Protein 5CWK (pdb70)

Foldseek 3Di:
DVVVVVVLVVLQVQLQVLLVDLDLVSLLSSLVSLVVSCVVDPPDPSNVSSLVSLQSSLLSLLQDLDLVSLLSSLVSLVVSLVRPVVDCSNVSSLVSLLSNLLSLLPDPDLVSLVVSLVSLVSSCVSPPPDVSNVSSLVSLLSSLVSLCPDPDPVSVVVSVVSPVVSVVSDDD

CATH classification: 1.25.40.10

Nearest PDB structures (foldseek):
  5cwk-assembly1_A  TM=1.006E+00  e=2.771E-22  synthetic construct
  6xt4-assembly1_A  TM=9.643E-01  e=1.309E-15  synthetic construct
  7mwr-assembly1_A  TM=8.504E-01  e=1.912E-14  synthetic construct
  6xns-assembly2_D  TM=5.949E-01  e=9.518E-09  synthetic construct
  5cwl-assembly2_B  TM=5.034E-01  e=6.431E-07  synthetic construct

B-factor: mean 73.16, std 31.24, range [32.92, 249.45]

Solvent-accessible surface area: 9617 Å² total; per-residue (Å²): 121,122,96,68,92,89,120,3,88,108,41,10,132,135,0,56,76,36,14,170,26,121,64,45,107,43,2,18,59,0,1,111,23,0,34,64,0,14,162,104,81,103,62,23,127,30,2,96,77,0,5,60,0,0,8,114,0,0,57,66,0,1,112,46,96,49,58,95,0,0,77,29,0,5,141,0,0,24,43,0,16,158,57,35,103,85,37,136,41,10,110,86,0,4,67,5,0,12,79,0,0,38,12,0,15,142,26,135,60,46,121,5,14,68,38,0,15,116,1,0,54,65,0,13,175,62,50,100,78,32,123,26,6,119,70,0,11,77,1,0,32,136,0,0,82,79,2,64,153,25,123,66,107,139,7,87,127,73,0,112,123,8,7,92,49,1,149,133,63,100,129,130

Sequence (172 aa):
SNDEKEKLKELLKRAEELAKS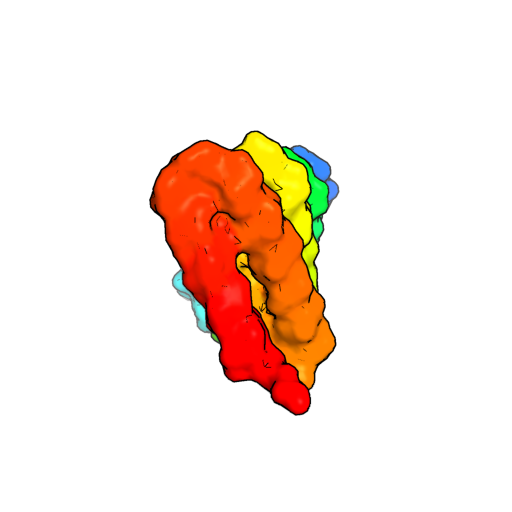PDPEDLKEAVRLAEEVVRERPGSNLAKKALEIILRAAEELAKLPDPEALKEAVKAAEKVVRREQPGSNLAKKALEIILRAAEELAKLPDDPEEALKEAVKAAEKVVREQPGSELAKKALEIIERAAEELKKSPDPEAQKEAKKAEQKVREERPG

Radius of gyration: 17.67 Å; Cα contacts (8 Å, |Δi|>4): 255; chains: 1; bounding box: 58×24×33 Å

Secondary structure (DSSP, 8-state):
-HHHHHHHHHHHHHHHHHTT---HHHHHHHHHHHHHHHHHSTTSHHHHHHHHHHHHHHHHHTTSS-HHHHHHHHHHHHHHHHH-TTSTHHHHHHHHHHHHHHHHHHSSSHHHHHHHHHHHHHHHHHSTTSHHHHHHHHHHHHHHHHHTTSS-HHHHHHHHHHHHHHHHHS--

Structure (mmCIF, N/CA/C/O backbone):
data_5CWK
#
_entry.id   5CWK
#
_cell.length_a   127.380
_cell.length_b   24.340
_cell.length_c   60.440
_cell.angle_alpha   90.000
_cell.angle_beta   116.860
_cell.angle_gamma   90.000
#
_symmetry.space_group_name_H-M   'C 1 2 1'
#
loop_
_entity.id
_entity.type
_entity.pdbx_description
1 polymer 'Designed helical repeat protein'
2 water water
#
loop_
_atom_site.group_PDB
_atom_site.id
_atom_site.type_symbol
_atom_site.label_atom_id
_atom_site.label_alt_id
_atom_site.label_comp_id
_atom_site.label_asym_id
_atom_site.label_entity_id
_atom_site.label_seq_id
_atom_site.pdbx_PDB_ins_code
_atom_site.Cartn_x
_atom_site.Cartn_y
_atom_site.Cartn_z
_atom_site.occupancy
_atom_site.B_iso_or_equiv
_atom_site.auth_seq_id
_atom_site.auth_comp_id
_atom_site.auth_asym_id
_atom_site.auth_atom_id
_atom_site.pdbx_PDB_model_num
ATOM 1 N N . SER A 1 2 ? 34.076 6.307 8.155 1.00 158.00 2 SER A N 1
ATOM 2 C CA . SER A 1 2 ? 34.767 6.469 9.429 1.00 150.51 2 SER A CA 1
ATOM 3 C C . SER A 1 2 ? 34.599 5.227 10.299 1.00 137.37 2 SER A C 1
ATOM 4 O O . SER A 1 2 ? 33.479 4.783 10.554 1.00 136.65 2 SER A O 1
ATOM 11 N N . ASN A 1 3 ? 35.719 4.674 10.753 1.00 123.79 3 ASN A N 1
ATOM 12 C CA . ASN A 1 3 ? 35.706 3.450 11.545 1.00 113.45 3 ASN A CA 1
ATOM 13 C C . ASN A 1 3 ? 35.046 3.652 12.905 1.00 111.28 3 ASN A C 1
ATOM 14 O O . ASN A 1 3 ? 34.468 2.720 13.464 1.00 104.27 3 ASN A O 1
ATOM 25 N N . ASP A 1 4 ? 35.134 4.869 13.432 1.00 123.59 4 ASP A N 1
ATOM 26 C CA . ASP A 1 4 ? 34.585 5.169 14.748 1.00 121.54 4 ASP A CA 1
ATOM 27 C C . ASP A 1 4 ? 33.061 5.168 14.704 1.00 115.38 4 ASP A C 1
ATOM 28 O O . ASP A 1 4 ? 32.406 4.773 15.666 1.00 116.48 4 ASP A O 1
ATOM 37 N N . GLU A 1 5 ? 32.503 5.612 13.581 1.00 107.04 5 GLU A N 1
ATOM 38 C CA . GLU A 1 5 ? 31.059 5.590 13.380 1.00 99.63 5 GLU A CA 1
ATOM 39 C C . GLU A 1 5 ? 30.563 4.152 13.279 1.00 97.71 5 GLU A C 1
ATOM 40 O O . GLU A 1 5 ? 29.527 3.803 13.844 1.00 92.82 5 GLU A O 1
ATOM 52 N N . LYS A 1 6 ? 31.311 3.321 12.559 1.00 101.51 6 LYS A N 1
ATOM 53 C CA . LYS A 1 6 ? 30.917 1.936 12.331 1.00 102.67 6 LYS A CA 1
ATOM 54 C C . LYS A 1 6 ? 30.889 1.149 13.639 1.00 99.86 6 LYS A C 1
ATOM 55 O O . LYS A 1 6 ? 29.999 0.328 13.861 1.00 94.29 6 LYS A O 1
ATOM 74 N N . GLU A 1 7 ? 31.867 1.403 14.501 1.00 102.01 7 GLU A N 1
ATOM 75 C CA . GLU A 1 7 ? 31.939 0.731 15.793 1.00 101.08 7 GLU A CA 1
ATOM 76 C C . GLU A 1 7 ? 30.866 1.259 16.741 1.00 91.48 7 GLU A C 1
ATOM 77 O O . GLU A 1 7 ? 30.381 0.532 17.607 1.00 91.24 7 GLU A O 1
ATOM 89 N N . LYS A 1 8 ? 30.500 2.526 16.575 1.00 82.57 8 LYS A N 1
ATOM 90 C CA . LYS A 1 8 ? 29.455 3.130 17.394 1.00 76.36 8 LYS A CA 1
ATOM 91 C C . LYS A 1 8 ? 28.106 2.482 17.092 1.00 66.37 8 LYS A C 1
ATOM 92 O O . LYS A 1 8 ? 27.325 2.200 18.000 1.00 62.38 8 LYS A O 1
ATOM 111 N N . LEU A 1 9 ? 27.839 2.245 15.811 1.00 60.99 9 LEU A N 1
ATOM 112 C CA . LEU A 1 9 ? 26.580 1.636 15.389 1.00 55.98 9 LEU A CA 1
ATOM 113 C C . LEU A 1 9 ? 26.546 0.146 15.714 1.00 55.21 9 LEU A C 1
ATOM 114 O O . LEU A 1 9 ? 25.487 -0.404 16.019 1.00 52.44 9 LEU A O 1
ATOM 130 N N . LYS A 1 10 ? 27.703 -0.507 15.644 1.00 61.22 10 LYS A N 1
ATOM 131 C CA . LYS A 1 10 ? 27.798 -1.915 16.016 1.00 62.34 10 LYS A CA 1
ATOM 132 C C . LYS A 1 10 ? 27.545 -2.094 17.508 1.00 60.99 10 LYS A C 1
ATOM 133 O O . LYS A 1 10 ? 27.015 -3.120 17.936 1.00 58.14 10 LYS A O 1
ATOM 152 N N . GLU A 1 11 ? 27.924 -1.089 18.294 1.00 60.09 11 GLU A N 1
ATOM 153 C CA . GLU A 1 11 ? 27.666 -1.098 19.731 1.00 62.61 11 GLU A CA 1
ATOM 154 C C . GLU A 1 11 ? 26.171 -0.983 20.004 1.00 54.70 11 GLU A C 1
ATOM 155 O O . GLU A 1 11 ? 25.616 -1.739 20.800 1.00 51.61 11 GLU A O 1
ATOM 167 N N . LEU A 1 12 ? 25.530 -0.025 19.340 1.00 53.96 12 LEU A N 1
ATOM 168 C CA . LEU A 1 12 ? 24.087 0.162 19.450 1.00 49.87 12 LEU A CA 1
ATOM 169 C C . LEU A 1 12 ? 23.349 -1.129 19.133 1.00 44.06 12 LEU A C 1
ATOM 170 O O . LEU A 1 12 ? 22.396 -1.498 19.818 1.00 43.66 12 LEU A O 1
ATOM 186 N N . LEU A 1 13 ? 23.803 -1.814 18.091 1.00 48.96 13 LEU A N 1
ATOM 187 C CA . LEU A 1 1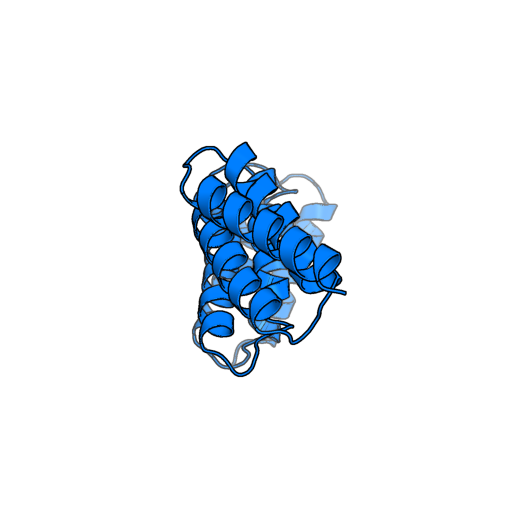3 ? 23.134 -3.016 17.615 1.00 50.95 13 LEU A CA 1
ATOM 188 C C . LEU A 1 13 ? 23.329 -4.149 18.617 1.00 46.44 13 LEU A C 1
ATOM 189 O O . LEU A 1 13 ? 22.389 -4.875 18.941 1.00 44.44 13 LEU A O 1
ATOM 205 N N . LYS A 1 14 ? 24.556 -4.288 19.106 1.00 48.06 14 LYS A N 1
ATOM 206 C CA . LYS A 1 14 ? 24.865 -5.252 20.156 1.00 48.63 14 LYS A CA 1
ATOM 207 C C . LYS A 1 14 ? 23.930 -5.078 21.355 1.00 46.05 14 LYS A C 1
ATOM 208 O O . LYS A 1 14 ? 23.324 -6.038 21.828 1.00 45.93 14 LYS A O 1
ATOM 227 N N . ARG A 1 15 ? 23.806 -3.846 21.837 1.00 42.88 15 ARG A N 1
ATOM 228 C CA . ARG A 1 15 ? 22.974 -3.569 23.002 1.00 41.74 15 ARG A CA 1
ATOM 229 C C . ARG A 1 15 ? 21.500 -3.793 22.679 1.00 40.25 15 ARG A C 1
ATOM 230 O O . ARG A 1 15 ? 20.742 -4.286 23.513 1.00 39.27 15 ARG A O 1
ATOM 251 N N . ALA A 1 16 ? 21.091 -3.437 21.466 1.00 39.21 16 ALA A N 1
ATOM 252 C CA . ALA A 1 16 ? 19.712 -3.658 21.048 1.00 38.04 16 ALA A CA 1
ATOM 253 C C . ALA A 1 16 ? 19.392 -5.148 21.073 1.00 37.26 16 ALA A C 1
ATOM 254 O O . ALA A 1 16 ? 18.334 -5.556 21.548 1.00 36.27 16 ALA A O 1
ATOM 261 N N . GLU A 1 17 ? 20.317 -5.956 20.565 1.00 37.93 17 GLU A N 1
ATOM 262 C CA . GLU A 1 17 ? 20.147 -7.409 20.549 1.00 39.99 17 GLU A CA 1
ATOM 263 C C . GLU A 1 17 ? 19.983 -7.968 21.958 1.00 40.94 17 GLU A C 1
ATOM 264 O O . GLU A 1 17 ? 19.187 -8.880 22.187 1.00 40.13 17 GLU A O 1
ATOM 276 N N . GLU A 1 18 ? 20.740 -7.419 22.901 1.00 41.28 18 GLU A N 1
ATOM 277 C CA . GLU A 1 18 ? 20.663 -7.860 24.290 1.00 39.90 18 GLU A CA 1
ATOM 278 C C . GLU A 1 18 ? 19.299 -7.528 24.889 1.00 37.87 18 GLU A C 1
ATOM 279 O O . GLU A 1 18 ? 18.640 -8.391 25.465 1.00 38.43 18 GLU A O 1
ATOM 291 N N . LEU A 1 19 ? 18.877 -6.276 24.736 1.00 36.45 19 LEU A N 1
ATOM 292 C CA . LEU A 1 19 ? 17.628 -5.806 25.328 1.00 35.21 19 LEU A CA 1
ATOM 293 C C . LEU A 1 19 ? 16.402 -6.501 24.736 1.00 40.59 19 LEU A C 1
ATOM 294 O O . LEU A 1 19 ? 15.384 -6.663 25.412 1.00 40.01 19 LEU A O 1
ATOM 310 N N . ALA A 1 20 ? 16.501 -6.908 23.475 1.00 39.41 20 ALA A N 1
ATOM 311 C CA . ALA A 1 20 ? 15.404 -7.598 22.802 1.00 38.02 20 ALA A CA 1
ATOM 312 C C . ALA A 1 20 ? 15.152 -8.985 23.400 1.00 44.10 20 ALA A C 1
ATOM 313 O O . ALA A 1 20 ? 14.119 -9.599 23.143 1.00 44.58 20 ALA A O 1
ATOM 320 N N . LYS A 1 21 ? 16.093 -9.475 24.202 1.00 45.97 21 LYS A N 1
ATOM 321 C CA . LYS A 1 21 ? 15.957 -10.794 24.818 1.00 48.14 21 LYS A CA 1
ATOM 322 C C . LYS A 1 21 ? 15.170 -10.745 26.129 1.00 47.38 21 LYS A C 1
ATOM 323 O O . LYS A 1 21 ? 14.841 -11.786 26.694 1.00 47.73 21 LYS A O 1
ATOM 342 N N . SER A 1 22 ? 14.856 -9.539 26.595 1.00 47.63 22 SER A N 1
ATOM 343 C CA . SER A 1 22 ? 14.179 -9.349 27.877 1.00 47.40 22 SER A CA 1
ATOM 344 C C . SER A 1 22 ? 12.655 -9.300 27.736 1.00 48.13 22 SER A C 1
ATOM 345 O O . SER A 1 22 ? 12.141 -8.863 26.709 1.00 51.46 22 SER A O 1
ATOM 353 N N . PRO A 1 23 ? 11.926 -9.743 28.776 1.00 49.77 23 PRO A N 1
ATOM 354 C CA . PRO A 1 23 ? 10.461 -9.674 28.757 1.00 49.00 23 PRO A CA 1
ATOM 355 C C . PRO A 1 23 ? 9.933 -8.304 29.179 1.00 52.87 23 PRO A C 1
ATOM 356 O O . PRO A 1 23 ? 8.753 -8.008 28.982 1.00 51.27 23 PRO A O 1
ATOM 367 N N . ASP A 1 24 ? 10.807 -7.485 29.759 1.00 45.82 24 ASP A N 1
ATOM 368 C CA . ASP A 1 24 ? 10.437 -6.154 30.223 1.00 46.63 24 ASP A CA 1
ATOM 369 C C . ASP A 1 24 ? 10.053 -5.256 29.043 1.00 44.95 24 ASP A C 1
ATOM 370 O O . ASP A 1 24 ? 10.842 -5.091 28.114 1.00 43.36 24 ASP A O 1
ATOM 379 N N . PRO A 1 25 ? 8.838 -4.676 29.071 1.00 50.20 25 PRO A N 1
ATOM 380 C CA . PRO A 1 25 ? 8.433 -3.767 27.993 1.00 54.23 25 PRO A CA 1
ATOM 381 C C . PRO A 1 25 ? 9.377 -2.581 27.817 1.00 53.47 25 PRO A C 1
ATOM 382 O O . PRO A 1 25 ? 9.593 -2.153 26.688 1.00 46.90 25 PRO A O 1
ATOM 393 N N . GLU A 1 26 ? 9.925 -2.062 28.915 1.00 46.79 26 GLU A N 1
ATOM 394 C CA . GLU A 1 26 ? 10.803 -0.896 28.848 1.00 44.92 26 GLU A CA 1
ATOM 395 C C . GLU A 1 26 ? 12.123 -1.237 28.166 1.00 42.03 26 GLU A C 1
ATOM 396 O O . GLU A 1 26 ? 12.707 -0.400 27.476 1.00 45.44 26 GLU A O 1
ATOM 408 N N . ASP A 1 27 ? 12.592 -2.464 28.366 1.00 40.66 27 ASP A N 1
ATOM 409 C CA . ASP A 1 27 ? 13.771 -2.957 27.663 1.00 38.14 27 ASP A CA 1
ATOM 410 C C . ASP A 1 27 ? 13.471 -3.123 26.172 1.00 40.81 27 ASP A C 1
ATOM 411 O O . ASP A 1 27 ? 14.285 -2.768 25.319 1.00 40.39 27 ASP A O 1
ATOM 420 N N . LEU A 1 28 ? 12.299 -3.673 25.872 1.00 40.57 28 LEU A N 1
ATOM 421 C CA . LEU A 1 28 ? 11.897 -3.931 24.492 1.00 41.99 28 LEU A CA 1
ATOM 422 C C . LEU A 1 28 ? 11.764 -2.631 23.710 1.00 39.38 28 LEU A C 1
ATOM 423 O O . LEU A 1 28 ? 12.224 -2.535 22.573 1.00 42.15 28 LEU A O 1
ATOM 439 N N . LYS A 1 29 ? 11.140 -1.632 24.323 1.00 39.79 29 LYS A N 1
ATOM 440 C CA . LYS A 1 29 ? 10.980 -0.330 23.686 1.00 44.50 29 LYS A CA 1
ATOM 441 C C . LYS A 1 29 ? 12.334 0.319 23.412 1.00 42.57 29 LYS A C 1
ATOM 442 O O . LYS A 1 29 ? 12.529 0.957 22.380 1.00 37.80 29 LYS A O 1
ATOM 461 N N . GLU A 1 30 ? 13.272 0.161 24.340 1.00 41.03 30 GLU A N 1
ATOM 462 C CA . GLU A 1 30 ? 14.597 0.744 24.182 1.00 37.55 30 GLU A CA 1
ATOM 463 C C . GLU A 1 30 ? 15.382 0.016 23.095 1.00 37.31 30 GLU A C 1
ATOM 464 O O . GLU A 1 30 ? 16.174 0.629 22.383 1.00 41.43 30 GLU A O 1
ATOM 476 N N . ALA A 1 31 ? 15.168 -1.290 22.973 1.00 36.37 31 ALA A N 1
ATOM 477 C CA . ALA A 1 31 ? 15.806 -2.065 21.914 1.00 36.32 31 ALA A CA 1
ATOM 478 C C . ALA A 1 31 ? 15.361 -1.544 20.547 1.00 36.76 31 ALA A C 1
ATOM 479 O O . ALA A 1 31 ? 16.152 -1.470 19.606 1.00 37.45 31 ALA A O 1
ATOM 486 N N . VAL A 1 32 ? 14.088 -1.186 20.448 1.00 36.56 32 VAL A N 1
ATOM 487 C CA . VAL A 1 32 ? 13.544 -0.642 19.200 1.00 37.05 32 VAL A CA 1
ATOM 488 C C . VAL A 1 32 ? 14.190 0.705 18.892 1.00 39.00 32 VAL A C 1
ATOM 489 O O . VAL A 1 32 ? 14.603 0.958 17.763 1.00 41.42 32 VAL A O 1
ATOM 502 N N . ARG A 1 33 ? 14.288 1.563 19.903 1.00 45.49 33 ARG A N 1
ATOM 503 C CA . ARG A 1 33 ? 14.896 2.880 19.736 1.00 49.56 33 ARG A CA 1
ATOM 504 C C . ARG A 1 33 ? 16.342 2.783 19.249 1.00 47.01 33 ARG A C 1
ATOM 505 O O . ARG A 1 33 ? 16.723 3.459 18.294 1.00 46.36 33 ARG A O 1
ATOM 526 N N . LEU A 1 34 ? 17.143 1.946 19.905 1.00 41.72 34 LEU A N 1
ATOM 527 C CA . LEU A 1 34 ? 18.558 1.811 19.555 1.00 42.56 34 LEU A CA 1
ATOM 528 C C . LEU A 1 34 ? 18.750 1.240 18.147 1.00 45.06 34 LEU A C 1
ATOM 529 O O . LEU A 1 34 ? 19.563 1.747 17.374 1.00 47.10 34 LEU A O 1
ATOM 545 N N . ALA A 1 35 ? 18.009 0.188 17.812 1.00 42.54 35 ALA A N 1
ATOM 546 C CA . ALA A 1 35 ? 18.108 -0.408 16.478 1.00 43.06 35 ALA A CA 1
ATOM 547 C C . ALA A 1 35 ? 17.713 0.592 15.394 1.00 44.76 35 ALA A C 1
ATOM 548 O O . ALA A 1 35 ? 18.328 0.640 14.332 1.00 48.55 35 ALA A O 1
ATOM 555 N N . GLU A 1 36 ? 16.691 1.396 15.665 1.00 44.82 36 GLU A N 1
ATOM 556 C CA . GLU A 1 36 ? 16.210 2.361 14.681 1.00 48.45 36 GLU A CA 1
ATOM 557 C C . GLU A 1 36 ? 17.228 3.472 14.426 1.00 49.42 36 GLU A C 1
ATOM 558 O O . GLU A 1 36 ? 17.242 4.066 13.348 1.00 48.55 36 GLU A O 1
ATOM 570 N N . GLU A 1 37 ? 18.080 3.749 15.410 1.00 45.34 37 GLU A N 1
ATOM 571 C CA . GLU A 1 37 ? 19.161 4.711 15.223 1.00 49.19 37 GLU A CA 1
ATOM 572 C C . GLU A 1 37 ? 20.147 4.211 14.170 1.00 50.52 37 GLU A C 1
ATOM 573 O O . GLU A 1 37 ? 20.680 4.995 13.386 1.00 55.75 37 GLU A O 1
ATOM 585 N N . VAL A 1 38 ? 20.386 2.903 14.155 1.00 46.39 38 VAL A N 1
ATOM 586 C CA . VAL A 1 38 ? 21.284 2.297 13.174 1.00 47.49 38 VAL A CA 1
ATOM 587 C C . VAL A 1 38 ? 20.710 2.429 11.766 1.00 50.07 38 VAL A C 1
ATOM 588 O O . VAL A 1 38 ? 21.423 2.779 10.825 1.00 54.71 38 VAL A O 1
ATOM 601 N N . VAL A 1 39 ? 19.417 2.152 11.630 1.00 46.85 39 VAL A N 1
ATOM 602 C CA . VAL A 1 39 ? 18.747 2.235 10.335 1.00 47.44 39 VAL A CA 1
ATOM 603 C C . VAL A 1 39 ? 18.763 3.671 9.827 1.00 52.43 39 VAL A C 1
ATOM 604 O O . VAL A 1 39 ? 18.865 3.915 8.625 1.00 54.65 39 VAL A O 1
ATOM 617 N N . ARG A 1 40 ? 18.666 4.619 10.753 1.00 56.41 40 ARG A N 1
ATOM 618 C CA . ARG A 1 40 ? 18.581 6.033 10.407 1.00 63.64 40 ARG A CA 1
ATOM 619 C C . ARG A 1 40 ? 19.934 6.594 9.971 1.00 70.51 40 ARG A C 1
ATOM 620 O O . ARG A 1 40 ? 20.002 7.473 9.112 1.00 72.31 40 ARG A O 1
ATOM 641 N N . GLU A 1 41 ? 21.008 6.082 10.565 1.00 74.27 41 GLU A N 1
ATOM 642 C CA . GLU A 1 41 ? 22.350 6.589 10.295 1.00 78.78 41 GLU A CA 1
ATOM 643 C C . GLU A 1 41 ? 22.955 6.007 9.019 1.00 78.14 41 GLU A C 1
ATOM 644 O O . GLU A 1 41 ? 23.679 6.702 8.306 1.00 80.69 41 GLU A O 1
ATOM 656 N N . ARG A 1 42 ? 22.666 4.738 8.735 1.00 72.28 42 ARG A N 1
ATOM 657 C CA . ARG A 1 42 ? 23.190 4.080 7.538 1.00 71.89 42 ARG A CA 1
ATOM 658 C C . ARG A 1 42 ? 22.132 3.232 6.838 1.00 67.22 42 ARG A C 1
ATOM 659 O O . ARG A 1 42 ? 22.200 2.004 6.869 1.00 63.69 42 ARG A O 1
ATOM 680 N N . PRO A 1 43 ? 21.153 3.888 6.197 1.00 67.92 43 PRO A N 1
ATOM 681 C CA . PRO A 1 43 ? 20.110 3.192 5.435 1.00 68.52 43 PRO A CA 1
ATOM 682 C C . PRO A 1 43 ? 20.673 2.258 4.366 1.00 67.99 43 PRO A C 1
ATOM 683 O O . PRO A 1 43 ? 21.603 2.632 3.652 1.00 69.78 43 PRO A O 1
ATOM 694 N N . GLY A 1 44 ? 20.115 1.055 4.265 1.00 69.27 44 GLY A N 1
ATOM 695 C CA . GLY A 1 44 ? 20.476 0.135 3.202 1.00 68.96 44 GLY A CA 1
ATOM 696 C C . GLY A 1 44 ? 21.730 -0.673 3.470 1.00 69.83 44 GLY A C 1
ATOM 697 O O . GLY A 1 44 ? 22.116 -1.508 2.653 1.00 73.83 44 GLY A O 1
ATOM 701 N N . SER A 1 45 ? 22.370 -0.426 4.609 1.00 59.55 45 SER A N 1
ATOM 702 C CA . SER A 1 45 ? 23.563 -1.172 4.989 1.00 61.64 45 SER A CA 1
ATOM 703 C C . SER A 1 45 ? 23.172 -2.517 5.588 1.00 61.58 45 SER A C 1
ATOM 704 O O . SER A 1 45 ? 22.023 -2.718 5.978 1.00 63.32 45 SER A O 1
ATOM 712 N N . ASN A 1 46 ? 24.128 -3.437 5.658 1.00 63.02 46 ASN A N 1
ATOM 713 C CA . ASN A 1 46 ? 23.883 -4.734 6.275 1.00 66.86 46 ASN A CA 1
ATOM 714 C C . ASN A 1 46 ? 23.599 -4.585 7.765 1.00 64.50 46 ASN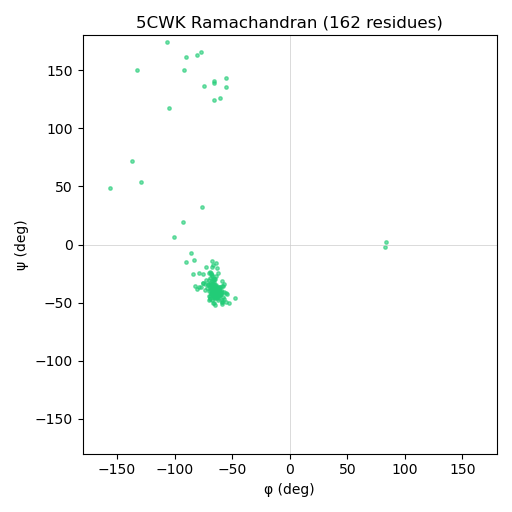 A C 1
ATOM 715 O O . ASN A 1 46 ? 22.792 -5.328 8.326 1.00 62.60 46 ASN A O 1
ATOM 726 N N . LEU A 1 47 ? 24.261 -3.621 8.402 1.00 65.20 47 LEU A N 1
ATOM 727 C CA . LEU A 1 47 ? 23.981 -3.297 9.799 1.00 63.01 47 LEU A CA 1
ATOM 728 C C . LEU A 1 47 ? 22.532 -2.849 9.962 1.00 57.72 47 LEU A C 1
ATOM 729 O O . LEU A 1 47 ? 21.854 -3.249 10.905 1.00 54.17 47 LEU A O 1
ATOM 745 N N . ALA A 1 48 ? 22.062 -2.018 9.035 1.00 58.78 48 ALA A N 1
ATOM 746 C CA . ALA A 1 48 ? 20.700 -1.498 9.094 1.00 54.41 48 ALA A CA 1
ATOM 747 C C . ALA A 1 48 ? 19.676 -2.604 8.863 1.00 51.92 48 ALA A C 1
ATOM 748 O O . ALA A 1 48 ? 18.623 -2.629 9.499 1.00 45.27 48 ALA A O 1
ATOM 755 N N . LYS A 1 49 ? 19.987 -3.519 7.950 1.00 54.25 49 LYS A N 1
ATOM 756 C CA . LYS A 1 49 ? 19.090 -4.632 7.662 1.00 52.21 49 LYS A CA 1
ATOM 757 C C . LYS A 1 49 ? 19.021 -5.594 8.843 1.00 51.30 49 LYS A C 1
ATOM 758 O O . LYS A 1 49 ? 17.953 -6.118 9.161 1.00 50.76 49 LYS A O 1
ATOM 777 N N . LYS A 1 50 ? 20.155 -5.819 9.499 1.00 52.79 50 LYS A N 1
ATOM 778 C CA . LYS A 1 50 ? 20.180 -6.643 10.701 1.00 52.81 50 LYS A CA 1
ATOM 779 C C . LYS A 1 50 ? 19.330 -5.997 11.787 1.00 50.06 50 LYS A C 1
ATOM 780 O O . LYS A 1 50 ? 18.605 -6.679 12.509 1.00 49.51 50 LYS A O 1
ATOM 799 N N . ALA A 1 51 ? 19.424 -4.675 11.892 1.00 47.78 51 ALA A N 1
ATOM 800 C CA . ALA A 1 51 ? 18.668 -3.927 12.889 1.00 41.95 51 ALA A CA 1
ATOM 801 C C . ALA A 1 51 ? 17.164 -4.133 12.725 1.00 40.71 51 ALA A C 1
ATOM 802 O O . ALA A 1 51 ? 16.435 -4.186 13.711 1.00 39.46 51 ALA A O 1
ATOM 809 N N . LEU A 1 52 ? 16.696 -4.252 11.483 1.00 41.35 52 LEU A N 1
ATOM 810 C CA . LEU A 1 52 ? 15.271 -4.445 11.236 1.00 40.55 52 LEU A CA 1
ATOM 811 C C . LEU A 1 52 ? 14.792 -5.797 11.772 1.00 39.52 52 LEU A C 1
ATOM 812 O O . LEU A 1 52 ? 13.645 -5.924 12.201 1.00 38.57 52 LEU A O 1
ATOM 828 N N . GLU A 1 53 ? 15.663 -6.803 11.751 1.00 41.64 53 GLU A N 1
ATOM 829 C CA . GLU A 1 53 ? 15.339 -8.096 12.353 1.00 48.44 53 GLU A CA 1
ATOM 830 C C . GLU A 1 53 ? 15.165 -7.957 13.862 1.00 44.15 53 GLU A C 1
ATOM 831 O O . GLU A 1 53 ? 14.249 -8.530 14.451 1.00 42.44 53 GLU A O 1
ATOM 843 N N . ILE A 1 54 ? 16.051 -7.193 14.489 1.00 43.10 54 ILE A N 1
ATOM 844 C CA . ILE A 1 54 ? 15.966 -6.969 15.927 1.00 40.80 54 ILE A CA 1
ATOM 845 C C . ILE A 1 54 ? 14.689 -6.200 16.261 1.00 36.63 54 ILE A C 1
ATOM 846 O O . ILE A 1 54 ? 13.973 -6.546 17.199 1.00 37.81 54 ILE A O 1
ATOM 862 N N . ILE A 1 55 ? 14.405 -5.160 15.484 1.00 40.47 55 ILE A N 1
ATOM 863 C CA . ILE A 1 55 ? 13.189 -4.371 15.671 1.00 41.41 55 ILE A CA 1
ATOM 864 C C . ILE A 1 55 ? 11.961 -5.278 15.617 1.00 39.75 55 ILE A C 1
ATOM 865 O O . ILE A 1 55 ? 11.033 -5.139 16.418 1.00 38.94 55 ILE A O 1
ATOM 881 N N . LEU A 1 56 ? 11.970 -6.222 14.683 1.00 43.12 56 LEU A N 1
ATOM 882 C CA . LEU A 1 56 ? 10.841 -7.126 14.507 1.00 45.54 56 LEU A CA 1
ATOM 883 C C . LEU A 1 56 ? 10.701 -8.075 15.697 1.00 43.77 56 LEU A C 1
ATOM 884 O O . LEU A 1 56 ? 9.590 -8.338 16.161 1.00 40.73 56 LEU A O 1
ATOM 900 N N . ARG A 1 57 ? 11.826 -8.591 16.182 1.00 45.04 57 ARG A N 1
ATOM 901 C CA . ARG A 1 57 ? 11.817 -9.478 17.345 1.00 49.43 57 ARG A CA 1
ATOM 902 C C . ARG A 1 57 ? 11.162 -8.793 18.540 1.00 44.21 57 ARG A C 1
ATOM 903 O O . ARG A 1 57 ? 10.304 -9.374 19.205 1.00 43.69 57 ARG A O 1
ATOM 924 N N . ALA A 1 58 ? 11.559 -7.551 18.800 1.00 42.47 58 ALA A N 1
ATOM 925 C CA . ALA A 1 58 ? 11.004 -6.792 19.917 1.00 39.82 58 ALA A CA 1
ATOM 926 C C . ALA A 1 58 ? 9.525 -6.487 19.699 1.00 41.08 58 ALA A C 1
ATOM 927 O O . ALA A 1 58 ? 8.723 -6.569 20.630 1.00 37.36 58 ALA A O 1
ATOM 934 N N . ALA A 1 59 ? 9.163 -6.137 18.467 1.00 39.14 59 ALA A N 1
ATOM 935 C CA . ALA A 1 59 ? 7.780 -5.810 18.150 1.00 38.36 59 ALA A CA 1
ATOM 936 C C . ALA A 1 59 ? 6.890 -7.028 18.373 1.00 34.91 59 ALA A C 1
ATOM 937 O O . ALA A 1 59 ? 5.787 -6.915 18.906 1.00 39.45 59 ALA A O 1
ATOM 944 N N . GLU A 1 60 ? 7.378 -8.182 17.935 1.00 34.51 60 GLU A N 1
ATOM 945 C CA . GLU A 1 60 ? 6.710 -9.462 18.153 1.00 40.77 60 GLU A CA 1
ATOM 946 C C . GLU A 1 60 ? 6.272 -9.609 19.611 1.00 47.67 60 GLU A C 1
ATOM 947 O O . GLU A 1 60 ? 5.143 -10.010 19.908 1.00 47.97 60 GLU A O 1
ATOM 959 N N . GLU A 1 61 ? 7.183 -9.268 20.513 1.00 45.21 61 GLU A N 1
ATOM 960 C CA . GLU A 1 61 ? 6.949 -9.417 21.944 1.00 49.55 61 GLU A CA 1
ATOM 961 C C . GLU A 1 61 ? 6.039 -8.323 22.497 1.00 47.32 61 GLU A C 1
ATOM 962 O O . GLU A 1 61 ? 5.216 -8.584 23.373 1.00 48.44 61 GLU A O 1
ATOM 974 N N . LEU A 1 62 ? 6.176 -7.103 21.986 1.00 40.45 62 LEU A N 1
ATOM 975 C CA . LEU A 1 62 ? 5.349 -6.001 22.459 1.00 43.43 62 LEU A CA 1
ATOM 976 C C . LEU A 1 62 ? 3.890 -6.192 22.043 1.00 44.25 62 LEU A C 1
ATOM 977 O O . LEU A 1 62 ? 2.978 -5.668 22.684 1.00 44.33 62 LEU A O 1
ATOM 993 N N . ALA A 1 63 ? 3.675 -6.948 20.972 1.00 47.78 63 ALA A N 1
ATOM 994 C CA . ALA A 1 63 ? 2.337 -7.123 20.413 1.00 53.24 63 ALA A CA 1
ATOM 995 C C . ALA A 1 63 ? 1.434 -7.960 21.320 1.00 58.24 63 ALA A C 1
ATOM 996 O O . ALA A 1 63 ? 0.210 -7.844 21.266 1.00 63.38 63 ALA A O 1
ATOM 1003 N N . LYS A 1 64 ? 2.039 -8.800 22.153 1.00 64.19 64 LYS A N 1
ATOM 1004 C CA . LYS A 1 64 ? 1.279 -9.700 23.017 1.00 70.08 64 LYS A CA 1
ATOM 1005 C C . LYS A 1 64 ? 0.718 -8.997 24.252 1.00 75.57 64 LYS A C 1
ATOM 1006 O O . LYS A 1 64 ? -0.278 -9.439 24.827 1.00 83.33 64 LYS A O 1
ATOM 1025 N N . LEU A 1 65 ? 1.359 -7.904 24.655 1.00 75.90 65 LEU A N 1
ATOM 1026 C CA . LEU A 1 65 ? 1.058 -7.266 25.932 1.00 71.88 65 LEU A CA 1
ATOM 1027 C C . LEU A 1 65 ? -0.266 -6.492 25.917 1.00 72.87 65 LEU A C 1
ATOM 1028 O O . LEU A 1 65 ? -0.548 -5.765 24.965 1.00 68.24 65 LEU A O 1
ATOM 1044 N N . PRO A 1 66 ? -1.082 -6.632 26.982 1.00 83.37 66 PRO A N 1
ATOM 1045 C CA . PRO A 1 66 ? -2.306 -5.825 27.081 1.00 82.74 66 PRO A CA 1
ATOM 1046 C C . PRO A 1 66 ? -2.049 -4.370 27.484 1.00 77.25 66 PRO A C 1
ATOM 1047 O O . PRO A 1 66 ? -2.885 -3.772 28.163 1.00 78.49 66 PRO A O 1
ATOM 1058 N N . ASP A 1 67 ? -0.909 -3.822 27.075 1.00 67.85 67 ASP A N 1
ATOM 1059 C CA . ASP A 1 67 ? -0.557 -2.439 27.363 1.00 67.56 67 ASP A CA 1
ATOM 1060 C C . ASP A 1 67 ? -0.724 -1.596 26.100 1.00 64.08 67 ASP A C 1
ATOM 1061 O O . ASP A 1 67 ? -0.037 -1.835 25.107 1.00 61.34 67 ASP A O 1
ATOM 1070 N N . PRO A 1 68 ? -1.634 -0.604 26.128 1.00 68.14 68 PRO A N 1
ATOM 1071 C CA . PRO A 1 68 ? -1.890 0.164 24.903 1.00 69.94 68 PRO A CA 1
ATOM 1072 C C . PRO A 1 68 ? -0.651 0.870 24.352 1.00 70.69 68 PRO A C 1
ATOM 1073 O O . PRO A 1 68 ? -0.545 1.030 23.138 1.00 67.98 68 PRO A O 1
ATOM 1084 N N . GLU A 1 69 ? 0.268 1.273 25.225 1.00 65.65 69 GLU A N 1
ATOM 1085 C CA . GLU A 1 69 ? 1.470 1.975 24.786 1.00 62.92 69 GLU A CA 1
ATOM 1086 C C . GLU A 1 69 ? 2.447 1.021 24.102 1.00 56.16 69 GLU A C 1
ATOM 1087 O O . GLU A 1 69 ? 3.078 1.377 23.104 1.00 56.93 69 GLU A O 1
ATOM 1099 N N . ALA A 1 70 ? 2.570 -0.188 24.641 1.00 47.61 70 ALA A N 1
ATOM 1100 C CA . ALA A 1 70 ? 3.418 -1.209 24.035 1.00 45.48 70 ALA A CA 1
ATOM 1101 C C . ALA A 1 70 ? 2.894 -1.574 22.651 1.00 45.55 70 ALA A C 1
ATOM 1102 O O . ALA A 1 70 ? 3.655 -1.667 21.688 1.00 47.15 70 ALA A O 1
ATOM 1109 N N . LEU A 1 71 ? 1.584 -1.774 22.565 1.00 43.39 71 LEU A N 1
ATOM 1110 C CA . LEU A 1 71 ? 0.946 -2.179 21.316 1.00 43.07 71 LEU A CA 1
ATOM 1111 C C . LEU A 1 71 ? 1.125 -1.132 20.219 1.00 44.12 71 LEU A C 1
ATOM 1112 O O . LEU A 1 71 ? 1.406 -1.479 19.071 1.00 45.14 71 LEU A O 1
ATOM 1128 N N . LYS A 1 72 ? 0.965 0.141 20.570 1.00 43.48 72 LYS A N 1
ATOM 1129 C CA . LYS A 1 72 ? 1.178 1.231 19.622 1.00 45.81 72 LYS A CA 1
ATOM 1130 C C . LYS A 1 72 ? 2.610 1.223 19.102 1.00 44.46 72 LYS A C 1
ATOM 1131 O O . LYS A 1 72 ? 2.848 1.420 17.912 1.00 38.25 72 LYS A O 1
ATOM 1150 N N . GLU A 1 73 ? 3.564 0.997 20.001 1.00 43.00 73 GLU A N 1
ATOM 1151 C CA . GLU A 1 73 ? 4.970 0.942 19.618 1.00 46.48 73 GLU A CA 1
ATOM 1152 C C . GLU A 1 73 ? 5.228 -0.240 18.687 1.00 38.08 73 GLU A C 1
ATOM 1153 O O . GLU A 1 73 ? 6.008 -0.135 17.738 1.00 36.63 73 GLU A O 1
ATOM 1165 N N . ALA A 1 74 ? 4.563 -1.359 18.958 1.00 36.99 74 ALA A N 1
ATOM 1166 C CA . ALA A 1 74 ? 4.715 -2.557 18.145 1.00 36.57 74 ALA A CA 1
ATOM 1167 C C . ALA A 1 74 ? 4.222 -2.302 16.720 1.00 35.23 74 ALA A C 1
ATOM 1168 O O . ALA A 1 74 ? 4.840 -2.738 15.755 1.00 34.90 74 ALA A O 1
ATOM 1175 N N . VAL A 1 75 ? 3.110 -1.587 16.605 1.00 34.73 75 VAL A N 1
ATOM 1176 C CA . VAL A 1 75 ? 2.541 -1.243 15.297 1.00 33.57 75 VAL A CA 1
ATOM 1177 C C . VAL A 1 75 ? 3.482 -0.327 14.519 1.00 37.28 75 VAL A C 1
ATOM 1178 O O . VAL A 1 75 ? 3.820 -0.613 13.372 1.00 38.95 75 VAL A O 1
ATOM 1191 N N . LYS A 1 76 ? 3.917 0.763 15.149 1.00 40.56 76 LYS A N 1
ATOM 1192 C CA . LYS A 1 76 ? 4.789 1.733 14.488 1.00 41.73 76 LYS A CA 1
ATOM 1193 C C . LYS A 1 76 ? 6.116 1.116 14.058 1.00 43.42 76 LYS A C 1
ATOM 1194 O O . LYS A 1 76 ? 6.648 1.443 12.994 1.00 42.54 76 LYS A O 1
ATOM 1213 N N . ALA A 1 77 ? 6.645 0.223 14.886 1.00 40.39 77 ALA A N 1
ATOM 1214 C CA . ALA A 1 77 ? 7.925 -0.416 14.611 1.00 43.29 77 ALA A CA 1
ATOM 1215 C C . ALA A 1 77 ? 7.819 -1.383 13.436 1.00 39.57 77 ALA A C 1
ATOM 1216 O O . ALA A 1 77 ? 8.653 -1.367 12.531 1.00 43.83 77 ALA A O 1
ATOM 1223 N N . ALA A 1 78 ? 6.792 -2.226 13.456 1.00 40.34 78 ALA A N 1
ATOM 1224 C CA . ALA A 1 78 ? 6.589 -3.219 12.401 1.00 38.80 78 ALA A CA 1
ATOM 1225 C C . ALA A 1 78 ? 6.237 -2.559 11.068 1.00 40.18 78 ALA A C 1
ATOM 1226 O O . ALA A 1 78 ? 6.632 -3.033 10.002 1.00 38.56 78 ALA A O 1
ATOM 1233 N N . GLU A 1 79 ? 5.497 -1.460 11.129 1.00 39.38 79 GLU A N 1
ATOM 1234 C CA . GLU A 1 79 ? 5.102 -0.754 9.919 1.00 41.86 79 GLU A CA 1
ATOM 1235 C C . GLU A 1 79 ? 6.331 -0.207 9.200 1.00 42.41 79 GLU A C 1
ATOM 1236 O O . GLU A 1 79 ? 6.329 -0.035 7.977 1.00 39.80 79 GLU A O 1
ATOM 1248 N N . LYS A 1 80 ? 7.385 0.059 9.964 1.00 40.99 80 LYS A N 1
ATOM 1249 C CA . LYS A 1 80 ? 8.619 0.584 9.397 1.00 43.45 80 LYS A CA 1
ATOM 1250 C C . LYS A 1 80 ? 9.395 -0.517 8.678 1.00 40.95 80 LYS A C 1
ATOM 1251 O O . LYS A 1 80 ? 10.065 -0.263 7.679 1.00 45.12 80 LYS A O 1
ATOM 1270 N N . VAL A 1 81 ? 9.298 -1.739 9.189 1.00 38.51 81 VAL A N 1
ATOM 1271 C CA . VAL A 1 81 ? 9.927 -2.888 8.549 1.00 38.31 81 VAL A CA 1
ATOM 1272 C C . VAL A 1 81 ? 9.246 -3.165 7.202 1.00 39.20 81 VAL A C 1
ATOM 1273 O O . VAL A 1 81 ? 9.907 -3.467 6.208 1.00 40.89 81 VAL A O 1
ATOM 1286 N N . VAL A 1 82 ? 7.923 -3.057 7.183 1.00 38.10 82 VAL A N 1
ATOM 1287 C CA . VAL A 1 82 ? 7.155 -3.274 5.963 1.00 38.41 82 VAL A CA 1
ATOM 1288 C C . VAL A 1 82 ? 7.611 -2.322 4.858 1.00 43.89 82 VAL A C 1
ATOM 1289 O O . VAL A 1 82 ? 7.849 -2.741 3.726 1.00 44.79 82 VAL A O 1
ATOM 1302 N N A ARG A 1 83 ? 7.722 -1.041 5.203 0.51 39.06 83 ARG A N 1
ATOM 1303 N N B ARG A 1 83 ? 7.747 -1.044 5.195 0.49 39.29 83 ARG A N 1
ATOM 1304 C CA A ARG A 1 83 ? 8.129 -0.007 4.255 0.51 41.10 83 ARG A CA 1
ATOM 1305 C CA B ARG A 1 83 ? 8.109 -0.032 4.212 0.49 40.51 83 ARG A CA 1
ATOM 1306 C C A ARG A 1 83 ? 9.529 -0.247 3.700 0.51 40.01 83 ARG A C 1
ATOM 1307 C C B ARG A 1 83 ? 9.546 -0.180 3.717 0.49 40.06 83 ARG A C 1
ATOM 1308 O O A ARG A 1 83 ? 9.792 -0.002 2.524 0.51 39.72 83 ARG A O 1
ATOM 1309 O O B ARG A 1 83 ? 9.853 0.192 2.584 0.49 39.66 83 ARG A O 1
ATOM 1350 N N . GLU A 1 84 ? 10.425 -0.725 4.554 1.00 39.89 84 GLU A N 1
ATOM 1351 C CA . GLU A 1 84 ? 11.848 -0.774 4.223 1.00 40.46 84 GLU A CA 1
ATOM 1352 C C . GLU A 1 84 ? 12.360 -2.110 3.683 1.00 37.76 84 GLU A C 1
ATOM 1353 O O . GLU A 1 84 ? 13.397 -2.139 3.024 1.00 42.11 84 GLU A O 1
ATOM 1366 N N . GLN A 1 85 ? 11.652 -3.205 3.949 1.00 37.21 85 GLN A N 1
ATOM 1367 C CA . GLN A 1 85 ? 12.074 -4.521 3.456 1.00 42.97 85 GLN A CA 1
ATOM 1368 C C . GLN A 1 85 ? 10.939 -5.254 2.740 1.00 39.71 85 GLN A C 1
ATOM 1369 O O . GLN A 1 85 ? 10.634 -6.400 3.066 1.00 39.27 85 GLN A O 1
ATOM 1383 N N . PRO A 1 86 ? 10.317 -4.605 1.743 1.00 43.91 86 PRO A N 1
ATOM 1384 C CA . PRO A 1 86 ? 9.193 -5.252 1.052 1.00 43.67 86 PRO A CA 1
ATOM 1385 C C . PRO A 1 86 ? 9.613 -6.476 0.232 1.00 44.38 86 PRO A C 1
ATOM 1386 O O . PRO A 1 86 ? 8.769 -7.307 -0.104 1.00 46.62 86 PRO A O 1
ATOM 1397 N N . GLY A 1 87 ? 10.901 -6.577 -0.081 1.00 40.65 87 GLY A N 1
ATOM 1398 C CA . GLY A 1 87 ? 11.420 -7.695 -0.850 1.00 42.82 87 GLY A CA 1
ATOM 1399 C C . GLY A 1 87 ? 11.915 -8.832 0.021 1.00 47.65 87 GLY A C 1
ATOM 1400 O O . GLY A 1 87 ? 12.685 -9.682 -0.429 1.00 49.96 87 GLY A O 1
ATOM 1404 N N . SER A 1 88 ? 11.467 -8.846 1.272 1.00 48.06 88 SER A N 1
ATOM 1405 C CA . SER A 1 88 ? 11.859 -9.875 2.225 1.00 51.88 88 SER A CA 1
ATOM 1406 C C . SER A 1 88 ? 10.642 -10.419 2.961 1.00 48.75 88 SER A C 1
ATOM 1407 O O . SER A 1 88 ? 9.663 -9.707 3.170 1.00 44.69 88 SER A O 1
ATOM 1415 N N . ASN A 1 89 ? 10.713 -11.683 3.362 1.00 57.39 89 ASN A N 1
ATOM 1416 C CA . ASN A 1 89 ? 9.630 -12.307 4.112 1.00 63.05 89 ASN A CA 1
ATOM 1417 C C . ASN A 1 89 ? 9.425 -11.639 5.474 1.00 55.30 89 ASN A C 1
ATOM 1418 O O . ASN A 1 89 ? 8.392 -11.830 6.118 1.00 52.51 89 ASN A O 1
ATOM 1429 N N . LEU A 1 90 ? 10.413 -10.859 5.909 1.00 47.64 90 LEU A N 1
ATOM 1430 C CA . LEU A 1 90 ? 10.286 -10.073 7.134 1.00 47.93 90 LEU A CA 1
ATOM 1431 C C . LEU A 1 90 ? 9.075 -9.145 7.064 1.00 45.05 90 LEU A C 1
ATOM 1432 O O . LEU A 1 90 ? 8.428 -8.880 8.076 1.00 44.53 90 LEU A O 1
ATOM 1448 N N . ALA A 1 91 ? 8.772 -8.650 5.867 1.00 43.99 91 ALA A N 1
ATOM 1449 C CA . ALA A 1 91 ? 7.657 -7.724 5.696 1.00 39.68 91 ALA A CA 1
ATOM 1450 C C . ALA A 1 91 ? 6.327 -8.415 5.967 1.00 37.20 91 ALA A C 1
ATOM 1451 O O . ALA A 1 91 ? 5.392 -7.793 6.465 1.00 37.17 91 ALA A O 1
ATOM 1458 N N . LYS A 1 92 ? 6.238 -9.698 5.631 1.00 39.99 92 LYS A N 1
ATOM 1459 C CA . LYS A 1 92 ? 5.023 -10.458 5.898 1.00 45.04 92 LYS A CA 1
ATOM 1460 C C . LYS A 1 92 ? 4.845 -10.682 7.396 1.00 43.28 92 LYS A C 1
ATOM 1461 O O . LYS A 1 92 ? 3.747 -10.523 7.927 1.00 43.28 92 LYS A O 1
ATOM 1480 N N . LYS A 1 93 ? 5.925 -11.057 8.075 1.00 40.56 93 LYS A N 1
ATOM 1481 C CA . LYS A 1 93 ? 5.862 -11.280 9.512 1.00 46.53 93 LYS A CA 1
ATOM 1482 C C . LYS A 1 93 ? 5.492 -9.974 10.202 1.00 42.81 93 LYS A C 1
ATOM 1483 O O . LYS A 1 93 ? 4.751 -9.968 11.186 1.00 43.70 93 LYS A O 1
ATOM 1502 N N . ALA A 1 94 ? 6.002 -8.868 9.669 1.00 39.27 94 ALA A N 1
ATOM 1503 C CA . ALA A 1 94 ? 5.687 -7.546 10.195 1.00 37.94 94 ALA A CA 1
ATOM 1504 C C . ALA A 1 94 ? 4.194 -7.242 10.103 1.00 35.03 94 ALA A C 1
ATOM 1505 O O . ALA A 1 94 ? 3.623 -6.654 11.013 1.00 35.31 94 ALA A O 1
ATOM 1512 N N . LEU A 1 95 ? 3.557 -7.637 9.002 1.00 39.93 95 LEU A N 1
ATOM 1513 C CA . LEU A 1 95 ? 2.127 -7.400 8.837 1.00 35.52 95 LEU A CA 1
ATOM 1514 C C . LEU A 1 95 ? 1.326 -8.263 9.801 1.00 38.63 95 LEU A C 1
ATOM 1515 O O . LEU A 1 95 ? 0.274 -7.853 10.293 1.00 40.10 95 LEU A O 1
ATOM 1531 N N . GLU A 1 96 ? 1.825 -9.466 10.060 1.00 37.76 96 GLU A N 1
ATOM 1532 C CA . GLU A 1 96 ? 1.181 -10.372 11.002 1.00 43.96 96 GLU A CA 1
ATOM 1533 C C . GLU A 1 96 ? 1.298 -9.826 12.423 1.00 42.09 96 GLU A C 1
ATOM 1534 O O . GLU A 1 96 ? 0.387 -9.986 13.236 1.00 45.41 96 GLU A O 1
ATOM 1546 N N . ILE A 1 97 ? 2.421 -9.178 12.715 1.00 37.00 97 ILE A N 1
ATOM 1547 C CA . ILE A 1 97 ? 2.619 -8.541 14.018 1.00 39.31 97 ILE A CA 1
ATOM 1548 C C . ILE A 1 97 ? 1.646 -7.378 14.186 1.00 39.37 97 ILE A C 1
ATOM 1549 O O . ILE A 1 97 ? 1.054 -7.204 15.248 1.00 38.32 97 ILE A O 1
ATOM 1565 N N . ILE A 1 98 ? 1.484 -6.581 13.134 1.00 43.11 98 ILE A N 1
ATOM 1566 C CA . ILE A 1 98 ? 0.548 -5.459 13.164 1.00 38.64 98 ILE A CA 1
ATOM 1567 C C . ILE A 1 98 ? -0.862 -5.963 13.447 1.00 38.89 98 ILE A C 1
ATOM 1568 O O . ILE A 1 98 ? -1.606 -5.351 14.210 1.00 40.25 98 ILE A O 1
ATOM 1584 N N . LEU A 1 99 ? -1.222 -7.088 12.839 1.00 41.88 99 LEU A N 1
ATOM 1585 C CA . LEU A 1 99 ? -2.560 -7.642 13.006 1.00 44.91 99 LEU A CA 1
ATOM 1586 C C . LEU A 1 99 ? -2.749 -8.185 14.424 1.00 43.08 99 LEU A C 1
ATOM 1587 O O . LEU A 1 99 ? -3.812 -8.020 15.025 1.00 41.77 99 LEU A O 1
ATOM 1603 N N . ARG A 1 100 ? -1.718 -8.835 14.952 1.00 43.99 100 ARG A N 1
ATOM 1604 C CA . ARG A 1 100 ? -1.750 -9.318 16.332 1.00 44.96 100 ARG A CA 1
ATOM 1605 C C . ARG A 1 100 ? -1.988 -8.151 17.288 1.00 42.35 100 ARG A C 1
ATOM 1606 O O . ARG A 1 100 ? -2.817 -8.241 18.194 1.00 49.15 100 ARG A O 1
ATOM 1627 N N . ALA A 1 101 ? -1.273 -7.051 17.070 1.00 40.70 101 ALA A N 1
ATOM 1628 C CA . ALA A 1 101 ? -1.400 -5.872 17.923 1.00 39.46 101 ALA A CA 1
ATOM 1629 C C . ALA A 1 101 ? -2.796 -5.266 17.828 1.00 41.85 101 ALA A C 1
ATOM 1630 O O . ALA A 1 101 ? -3.360 -4.845 18.832 1.00 42.97 101 ALA A O 1
ATOM 1637 N N . ALA A 1 102 ? -3.352 -5.220 16.619 1.00 39.95 102 ALA A N 1
ATOM 1638 C CA . ALA A 1 102 ? -4.692 -4.673 16.419 1.00 41.47 102 ALA A CA 1
ATOM 1639 C C . ALA A 1 102 ? -5.743 -5.501 17.155 1.00 42.96 102 ALA A C 1
ATOM 1640 O O . ALA A 1 102 ? -6.623 -4.950 17.818 1.00 46.69 102 ALA A O 1
ATOM 1647 N N . GLU A 1 103 ? -5.650 -6.823 17.032 1.00 45.39 103 GLU A N 1
ATOM 1648 C CA . GLU A 1 103 ? -6.531 -7.732 17.763 1.00 51.55 103 GLU A CA 1
ATOM 1649 C C . GLU A 1 103 ? -6.435 -7.496 19.266 1.00 52.87 103 GLU A C 1
ATOM 1650 O O . GLU A 1 103 ? -7.444 -7.511 19.974 1.00 54.05 103 GLU A O 1
ATOM 1662 N N . GLU A 1 104 ? -5.215 -7.281 19.745 1.00 51.19 104 GLU A N 1
ATOM 1663 C CA . GLU A 1 104 ? -4.977 -7.061 21.168 1.00 53.81 104 GLU A CA 1
ATOM 1664 C C . GLU A 1 104 ? -5.589 -5.738 21.615 1.00 51.99 104 GLU A C 1
ATOM 1665 O O . GLU A 1 104 ? -6.165 -5.645 22.699 1.00 53.90 104 GLU A O 1
ATOM 1677 N N . LEU A 1 105 ? -5.452 -4.717 20.774 1.00 52.07 105 LEU A N 1
ATOM 1678 C CA . LEU A 1 105 ? -6.021 -3.404 21.059 1.00 51.76 105 LEU A CA 1
ATOM 1679 C C . LEU A 1 105 ? -7.542 -3.472 21.096 1.00 55.47 105 LEU A C 1
ATOM 1680 O O . LEU A 1 105 ? -8.187 -2.781 21.888 1.00 55.15 105 LEU A O 1
ATOM 1696 N N . ALA A 1 106 ? -8.108 -4.317 20.239 1.00 55.85 106 ALA A N 1
ATOM 1697 C CA . ALA A 1 106 ? -9.556 -4.461 20.142 1.00 60.63 106 ALA A CA 1
ATOM 1698 C C . ALA A 1 106 ? -10.147 -5.079 21.409 1.00 65.18 106 ALA A C 1
ATOM 1699 O O . ALA A 1 106 ? -11.351 -4.981 21.650 1.00 68.51 106 ALA A O 1
ATOM 1706 N N . LYS A 1 107 ? -9.299 -5.713 22.212 1.00 65.90 107 LYS A N 1
ATOM 1707 C CA . LYS A 1 107 ? -9.738 -6.334 23.459 1.00 67.61 107 LYS A CA 1
ATOM 1708 C C . LYS A 1 107 ? -9.791 -5.329 24.607 1.00 67.03 107 LYS A C 1
ATOM 1709 O O . LYS A 1 107 ? -10.539 -5.518 25.566 1.00 68.13 107 LYS A O 1
ATOM 1728 N N . LEU A 1 108 ? -8.997 -4.265 24.509 1.00 63.86 108 LEU A N 1
ATOM 1729 C CA . LEU A 1 108 ? -8.889 -3.290 25.592 1.00 62.70 10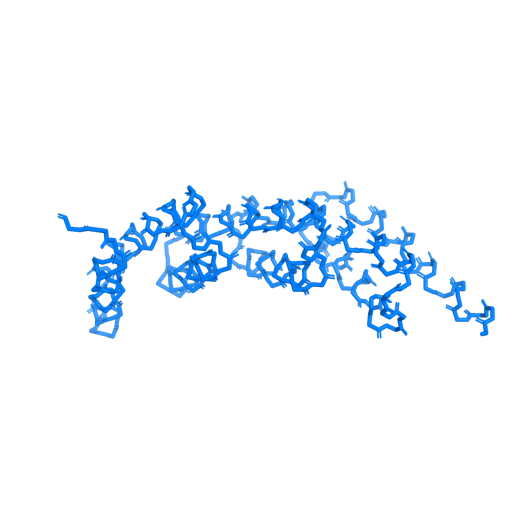8 LEU A CA 1
ATOM 1730 C C . LEU A 1 108 ? -10.204 -2.544 25.806 1.00 68.09 108 LEU A C 1
ATOM 1731 O O . LEU A 1 108 ? -10.871 -2.173 24.839 1.00 67.64 108 LEU A O 1
ATOM 1747 N N . PRO A 1 109 ? -10.581 -2.318 27.078 1.00 75.37 109 PRO A N 1
ATOM 1748 C CA . PRO A 1 109 ? -11.842 -1.635 27.376 1.00 77.36 109 PRO A CA 1
ATOM 1749 C C . PRO A 1 109 ? -11.728 -0.106 27.342 1.00 76.75 109 PRO A C 1
ATOM 1750 O O . PRO A 1 109 ? -11.899 0.561 28.364 1.00 80.65 109 PRO A O 1
ATOM 1761 N N A ASP A 1 110 ? -11.441 0.427 26.154 0.59 69.95 110 ASP A N 1
ATOM 1762 N N B ASP A 1 110 ? -11.416 0.443 26.171 0.41 70.30 110 ASP A N 1
ATOM 1763 C CA A ASP A 1 110 ? -11.338 1.868 25.945 0.59 70.68 110 ASP A CA 1
ATOM 1764 C CA B ASP A 1 110 ? -11.434 1.889 25.985 0.41 70.52 110 ASP A CA 1
ATOM 1765 C C A ASP A 1 110 ? -11.518 2.202 24.460 0.59 70.21 110 ASP A C 1
ATOM 1766 C C B ASP A 1 110 ? -11.510 2.225 24.497 0.41 69.89 110 ASP A C 1
ATOM 1767 O O A ASP A 1 110 ? -10.970 1.510 23.601 0.59 67.21 110 ASP A O 1
ATOM 1768 O O B ASP A 1 110 ? -10.883 1.556 23.675 0.41 67.41 110 ASP A O 1
ATOM 1785 N N . PRO A 1 111 ? -12.282 3.263 24.147 1.00 73.88 111 PRO A N 1
ATOM 1786 C CA . PRO A 1 111 ? -12.532 3.594 22.740 1.00 72.72 111 PRO A CA 1
ATOM 1787 C C . PRO A 1 111 ? -11.292 4.061 21.979 1.00 68.67 111 PRO A C 1
ATOM 1788 O O . PRO A 1 111 ? -11.170 3.800 20.783 1.00 64.38 111 PRO A O 1
ATOM 1799 N N A GLU A 1 112 ? -10.381 4.740 22.670 0.46 71.06 112 GLU A N 1
ATOM 1800 N N B GLU A 1 112 ? -10.392 4.757 22.670 0.54 70.97 112 GLU A N 1
ATOM 1801 C CA A GLU A 1 112 ? -9.169 5.238 22.031 0.46 69.84 112 GLU A CA 1
ATOM 1802 C CA B GLU A 1 112 ? -9.160 5.236 22.053 0.54 69.89 112 GLU A CA 1
ATOM 1803 C C A GLU A 1 112 ? -8.280 4.071 21.607 0.46 67.15 112 GLU A C 1
ATOM 1804 C C B GLU A 1 112 ? -8.302 4.063 21.592 0.54 67.14 112 GLU A C 1
ATOM 1805 O O A GLU A 1 112 ? -7.477 4.197 20.684 0.46 65.33 112 GLU A O 1
ATOM 1806 O O B GLU A 1 112 ? -7.541 4.175 20.631 0.54 65.25 112 GLU A O 1
ATOM 1829 N N . ALA A 1 113 ? -8.431 2.936 22.286 1.00 62.38 113 ALA A N 1
ATOM 1830 C CA . ALA A 1 113 ? -7.716 1.721 21.915 1.00 56.22 113 ALA A CA 1
ATOM 1831 C C . ALA A 1 113 ? -8.409 1.045 20.732 1.00 54.50 113 ALA A C 1
ATOM 1832 O O . ALA A 1 113 ? -7.754 0.568 19.807 1.00 50.86 113 ALA A O 1
ATOM 1840 N N . LEU A 1 114 ? -9.738 1.010 20.769 1.00 54.44 114 LEU A N 1
ATOM 1841 C CA . LEU A 1 114 ? -10.519 0.438 19.676 1.00 54.42 114 LEU A CA 1
ATOM 1842 C C . LEU A 1 114 ? -10.279 1.207 18.381 1.00 55.27 114 LEU A C 1
ATOM 1843 O O . LEU A 1 114 ? -10.156 0.611 17.310 1.00 50.88 114 LEU A O 1
ATOM 1859 N N . LYS A 1 115 ? -10.215 2.531 18.484 1.00 57.46 115 LYS A N 1
ATOM 1860 C CA . LYS A 1 115 ? -9.911 3.377 17.335 1.00 60.16 115 LYS A CA 1
ATOM 1861 C C . LYS A 1 115 ? -8.524 3.063 16.789 1.00 57.11 115 LYS A C 1
ATOM 1862 O O . LYS A 1 115 ? -8.297 3.093 15.578 1.00 48.96 115 LYS A O 1
ATOM 1881 N N . GLU A 1 116 ? -7.597 2.762 17.694 1.00 57.21 116 GLU A N 1
ATOM 1882 C CA . GLU A 1 116 ? -6.237 2.411 17.307 1.00 58.60 116 GLU A CA 1
ATOM 1883 C C . GLU A 1 116 ? -6.211 1.069 16.581 1.00 49.87 116 GLU A C 1
ATOM 1884 O O . GLU A 1 116 ? -5.414 0.865 15.665 1.00 44.83 116 GLU A O 1
ATOM 1896 N N . ALA A 1 117 ? -7.087 0.157 16.996 1.00 47.65 117 ALA A N 1
ATOM 1897 C CA . ALA A 1 117 ? -7.184 -1.159 16.369 1.00 46.67 117 ALA A CA 1
ATOM 1898 C C . ALA A 1 117 ? -7.676 -1.044 14.927 1.00 42.62 117 ALA A C 1
ATOM 1899 O O . ALA A 1 117 ? -7.147 -1.698 14.028 1.00 42.29 117 ALA A O 1
ATOM 1906 N N . VAL A 1 118 ? -8.693 -0.216 14.712 1.00 43.12 118 VAL A N 1
ATOM 1907 C CA . VAL A 1 118 ? -9.216 0.016 13.365 1.00 39.57 118 VAL A CA 1
ATOM 1908 C C . VAL A 1 118 ? -8.125 0.610 12.484 1.00 43.10 118 VAL A C 1
ATOM 1909 O O . VAL A 1 118 ? -7.914 0.174 11.350 1.00 46.36 118 VAL A O 1
ATOM 1922 N N . LYS A 1 119 ? -7.427 1.599 13.028 1.00 44.44 119 LYS A N 1
ATOM 1923 C CA . LYS A 1 119 ? -6.369 2.304 12.311 1.00 44.88 119 LYS A CA 1
ATOM 1924 C C . LYS A 1 119 ? -5.247 1.352 11.902 1.00 41.93 119 LYS A C 1
ATOM 1925 O O . LYS A 1 119 ? -4.740 1.422 10.787 1.00 41.19 119 LYS A O 1
ATOM 1944 N N . ALA A 1 120 ? -4.859 0.466 12.812 1.00 44.46 120 ALA A N 1
ATOM 1945 C CA . ALA A 1 120 ? -3.805 -0.505 12.537 1.00 43.31 120 ALA A CA 1
ATOM 1946 C C . ALA A 1 120 ? -4.254 -1.549 11.517 1.00 41.03 120 ALA A C 1
ATOM 1947 O O . ALA A 1 120 ? -3.519 -1.878 10.590 1.00 39.92 120 ALA A O 1
ATOM 1954 N N . ALA A 1 121 ? -5.460 -2.078 11.699 1.00 40.28 121 ALA A N 1
ATOM 1955 C CA . ALA A 1 121 ? -5.987 -3.091 10.796 1.00 42.40 121 ALA A CA 1
ATOM 1956 C C . ALA A 1 121 ? -6.202 -2.509 9.400 1.00 43.7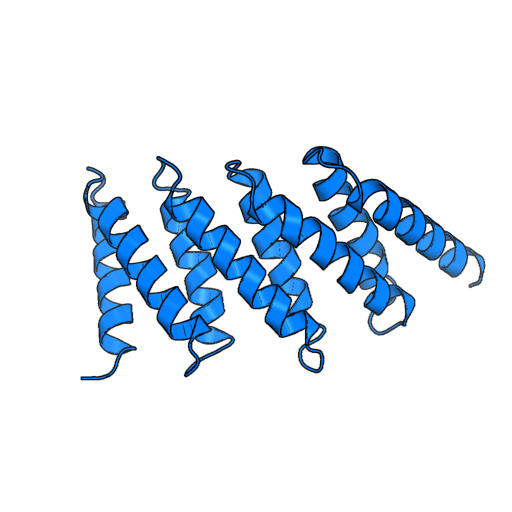3 121 ALA A C 1
ATOM 1957 O O . ALA A 1 121 ? -6.094 -3.218 8.403 1.00 44.50 121 ALA A O 1
ATOM 1964 N N . GLU A 1 122 ? -6.497 -1.215 9.335 1.00 42.83 122 GLU A N 1
ATOM 1965 C CA . GLU A 1 122 ? -6.688 -0.546 8.054 1.00 46.42 122 GLU A CA 1
ATOM 1966 C C . GLU A 1 122 ? -5.374 -0.441 7.285 1.00 46.30 122 GLU A C 1
ATOM 1967 O O . GLU A 1 122 ? -5.376 -0.418 6.052 1.00 45.88 122 GLU A O 1
ATOM 1979 N N . LYS A 1 123 ? -4.257 -0.373 8.009 1.00 39.11 123 LYS A N 1
ATOM 1980 C CA . LYS A 1 123 ? -2.943 -0.431 7.376 1.00 38.17 123 LYS A CA 1
ATOM 1981 C C . LYS A 1 123 ? -2.759 -1.764 6.670 1.00 37.57 123 LYS A C 1
ATOM 1982 O O . LYS A 1 123 ? -2.208 -1.822 5.577 1.00 40.92 123 LYS A O 1
ATOM 2001 N N . VAL A 1 124 ? -3.190 -2.840 7.322 1.00 39.97 124 VAL A N 1
ATOM 2002 C CA . VAL A 1 124 ? -2.960 -4.184 6.805 1.00 37.81 124 VAL A CA 1
ATOM 2003 C C . VAL A 1 124 ? -3.792 -4.421 5.546 1.00 38.74 124 VAL A C 1
ATOM 2004 O O . VAL A 1 124 ? -3.325 -5.055 4.607 1.00 40.05 124 VAL A O 1
ATOM 2017 N N . VAL A 1 125 ? -5.023 -3.919 5.537 1.00 36.93 125 VAL A N 1
ATOM 2018 C CA . VAL A 1 125 ? -5.883 -4.015 4.359 1.00 40.27 125 VAL A CA 1
ATOM 2019 C C . VAL A 1 125 ? -5.184 -3.408 3.145 1.00 42.74 125 VAL A C 1
ATOM 2020 O O . VAL A 1 125 ? -5.101 -4.038 2.095 1.00 43.12 125 VAL A O 1
ATOM 2033 N N . ARG A 1 126 ? -4.662 -2.197 3.303 1.00 40.49 126 ARG A N 1
ATOM 2034 C CA . ARG A 1 126 ? -4.078 -1.460 2.187 1.00 39.35 126 ARG A CA 1
ATOM 2035 C C . ARG A 1 126 ? -2.705 -1.983 1.777 1.00 39.89 126 ARG A C 1
ATOM 2036 O O . ARG A 1 126 ? -2.298 -1.814 0.627 1.00 35.37 126 ARG A O 1
ATOM 2057 N N . GLU A 1 127 ? -1.985 -2.610 2.706 1.00 32.92 127 GLU A N 1
ATOM 2058 C CA . GLU A 1 127 ? -0.643 -3.106 2.403 1.00 33.08 127 GLU A CA 1
ATOM 2059 C C . GLU A 1 127 ? -0.624 -4.605 2.117 1.00 38.86 127 GLU A C 1
ATOM 2060 O O . GLU A 1 127 ? 0.442 -5.200 1.962 1.00 41.05 127 GLU A O 1
ATOM 2072 N N . GLN A 1 128 ? -1.798 -5.219 2.042 1.00 38.74 128 GLN A N 1
ATOM 2073 C CA . GLN A 1 128 ? -1.891 -6.598 1.568 1.00 40.86 128 GLN A CA 1
ATOM 2074 C C . GLN A 1 128 ? -3.282 -6.912 1.003 1.00 38.52 128 GLN A C 1
ATOM 2075 O O . GLN A 1 128 ? -3.880 -7.930 1.353 1.00 37.71 128 GLN A O 1
ATOM 2089 N N . PRO A 1 129 ? -3.801 -6.041 0.119 1.00 40.37 129 PRO A N 1
ATOM 2090 C CA . PRO A 1 129 ? -5.131 -6.267 -0.462 1.00 40.67 129 PRO A CA 1
ATOM 2091 C C . PRO A 1 129 ? -5.266 -7.621 -1.150 1.00 41.63 129 PRO A C 1
ATOM 2092 O O . PRO A 1 129 ? -4.315 -8.092 -1.774 1.00 36.79 129 PRO A O 1
ATOM 2103 N N . GLY A 1 130 ? -6.442 -8.232 -1.026 1.00 44.20 130 GLY A N 1
ATOM 2104 C CA . GLY A 1 130 ? -6.747 -9.479 -1.704 1.00 44.82 130 GLY A CA 1
ATOM 2105 C C . GLY A 1 130 ? -6.274 -10.736 -1.002 1.00 51.69 130 GLY A C 1
ATOM 2106 O O . GLY A 1 130 ? -6.464 -11.840 -1.513 1.00 55.94 130 GLY A O 1
ATOM 2110 N N . SER A 1 131 ? -5.671 -10.577 0.172 1.00 46.89 131 SER A N 1
ATOM 2111 C CA . SER A 1 131 ? -5.096 -11.703 0.900 1.00 48.01 131 SER A CA 1
ATOM 2112 C C . SER A 1 131 ? -5.940 -12.077 2.113 1.00 50.00 131 SER A C 1
ATOM 2113 O O . SER A 1 131 ? -6.898 -11.382 2.452 1.00 46.83 131 SER A O 1
ATOM 2121 N N . GLU A 1 132 ? -5.570 -13.168 2.778 1.00 50.94 132 GLU A N 1
ATOM 2122 C CA . GLU A 1 132 ? -6.273 -13.590 3.985 1.00 58.71 132 GLU A CA 1
ATOM 2123 C C . GLU A 1 132 ? -5.985 -12.627 5.135 1.00 52.47 132 GLU A C 1
ATOM 2124 O O . GLU A 1 132 ? -6.823 -12.429 6.015 1.00 52.02 132 GLU A O 1
ATOM 2136 N N . LEU A 1 133 ? -4.795 -12.033 5.124 1.00 46.91 133 LEU A N 1
ATOM 2137 C CA . LEU A 1 133 ? -4.451 -11.003 6.096 1.00 47.71 133 LEU A CA 1
ATOM 2138 C C . LEU A 1 133 ? -5.423 -9.835 5.994 1.00 46.02 133 LEU A C 1
ATOM 2139 O O . LEU A 1 133 ? -5.875 -9.301 7.007 1.00 45.59 133 LEU A O 1
ATOM 2155 N N . ALA A 1 134 ? -5.748 -9.447 4.763 1.00 41.37 134 ALA A N 1
ATOM 2156 C CA . ALA A 1 134 ? -6.677 -8.351 4.527 1.00 40.31 134 ALA A CA 1
ATOM 2157 C C . ALA A 1 134 ? -8.073 -8.716 5.008 1.00 40.07 134 ALA A C 1
ATOM 2158 O O . ALA A 1 134 ? -8.756 -7.904 5.628 1.00 43.15 134 ALA A O 1
ATOM 2165 N N . LYS A 1 135 ? -8.499 -9.938 4.716 1.00 43.05 135 LYS A N 1
ATOM 2166 C CA . LYS A 1 135 ? -9.822 -10.388 5.118 1.00 49.40 135 LYS A CA 1
ATOM 2167 C C . LYS A 1 135 ? -9.922 -10.459 6.638 1.00 51.88 135 LYS A C 1
ATOM 2168 O O . LYS A 1 135 ? -10.922 -10.041 7.209 1.00 51.51 135 LYS A O 1
ATOM 2187 N N . LYS A 1 136 ? -8.880 -10.964 7.291 1.00 50.86 136 LYS A N 1
ATOM 2188 C CA . LYS A 1 136 ? -8.867 -11.034 8.751 1.00 54.14 136 LYS A CA 1
ATOM 2189 C C . LYS A 1 136 ? -8.870 -9.628 9.348 1.00 49.25 136 LYS A C 1
ATOM 2190 O O . LYS A 1 136 ? -9.502 -9.378 10.372 1.00 49.03 136 LYS A O 1
ATOM 2209 N N . ALA A 1 137 ? -8.164 -8.712 8.695 1.00 46.69 137 ALA A N 1
ATOM 2210 C CA . ALA A 1 137 ? -8.097 -7.333 9.155 1.00 43.85 137 ALA A CA 1
ATOM 2211 C C . ALA A 1 137 ? -9.472 -6.673 9.104 1.00 45.50 137 ALA A C 1
ATOM 2212 O O . ALA A 1 137 ? -9.817 -5.882 9.978 1.00 42.86 137 ALA A O 1
ATOM 2219 N N . LEU A 1 138 ? -10.257 -6.997 8.080 1.00 48.24 138 LEU A N 1
ATOM 2220 C CA . LEU A 1 138 ? -11.604 -6.447 7.963 1.00 47.65 138 LEU A CA 1
ATOM 2221 C C . LEU A 1 138 ? -12.514 -6.964 9.078 1.00 49.64 138 LEU A C 1
ATOM 2222 O O . LEU A 1 138 ? -13.375 -6.232 9.562 1.00 54.59 138 LEU A O 1
ATOM 2238 N N . GLU A 1 139 ? -12.328 -8.218 9.485 1.00 54.41 139 GLU A N 1
ATOM 2239 C CA . GLU A 1 139 ? -13.111 -8.783 10.581 1.00 60.55 139 GLU A CA 1
ATOM 2240 C C . GLU A 1 139 ? -12.805 -8.050 11.884 1.00 57.29 139 GLU A C 1
ATOM 2241 O O . GLU A 1 139 ? -13.703 -7.754 12.672 1.00 56.38 139 GLU A O 1
ATOM 2253 N N . ILE A 1 140 ? -11.525 -7.768 12.107 1.00 52.60 140 ILE A N 1
ATOM 2254 C CA . ILE A 1 140 ? -11.096 -7.040 13.296 1.00 53.58 140 ILE A CA 1
ATOM 2255 C C . ILE A 1 140 ? -11.706 -5.643 13.298 1.00 50.69 140 ILE A C 1
ATOM 2256 O O . ILE A 1 140 ? -12.167 -5.165 14.331 1.00 50.12 140 ILE A O 1
ATOM 2272 N N . ILE A 1 141 ? -11.714 -4.995 12.136 1.00 48.29 141 ILE A N 1
ATOM 2273 C CA . ILE A 1 141 ? -12.311 -3.669 12.005 1.00 51.03 141 ILE A CA 1
ATOM 2274 C C . ILE A 1 141 ? -13.802 -3.728 12.322 1.00 56.17 141 ILE A C 1
ATOM 2275 O O . ILE A 1 141 ? -14.343 -2.821 12.954 1.00 62.90 141 ILE A O 1
ATOM 2291 N N . GLU A 1 142 ? -14.463 -4.796 11.886 1.00 54.52 142 GLU A N 1
ATOM 2292 C CA . GLU A 1 142 ? -15.883 -4.977 12.174 1.00 62.37 142 GLU A CA 1
ATOM 2293 C C . GLU A 1 142 ? -16.108 -5.186 13.668 1.00 64.43 142 GLU A C 1
ATOM 2294 O O . GLU A 1 142 ? -16.943 -4.523 14.278 1.00 67.75 142 GLU A O 1
ATOM 2306 N N . ARG A 1 143 ? -15.348 -6.106 14.252 1.00 66.21 143 ARG A N 1
ATOM 2307 C CA . ARG A 1 143 ? -15.468 -6.412 15.673 1.00 70.66 143 ARG A CA 1
ATOM 2308 C C . ARG A 1 143 ? -15.213 -5.169 16.518 1.00 68.81 143 ARG A C 1
ATOM 2309 O O . ARG A 1 143 ? -15.992 -4.846 17.414 1.00 74.91 143 ARG A O 1
ATOM 2330 N N . ALA A 1 144 ? -14.115 -4.479 16.227 1.00 60.08 144 ALA A N 1
ATOM 2331 C CA . ALA A 1 144 ? -13.767 -3.254 16.937 1.00 57.72 144 ALA A CA 1
ATOM 2332 C C . ALA A 1 144 ? -14.861 -2.202 16.770 1.00 60.40 144 ALA A C 1
ATOM 2333 O O . ALA A 1 144 ? -15.223 -1.513 17.724 1.00 61.88 144 ALA A O 1
ATOM 2340 N N . ALA A 1 145 ? -15.389 -2.086 15.556 1.00 56.33 145 ALA A N 1
ATOM 2341 C CA . ALA A 1 145 ? -16.465 -1.142 15.281 1.00 59.70 145 ALA A CA 1
ATOM 2342 C C . ALA A 1 145 ? -17.729 -1.534 16.040 1.00 66.01 145 ALA A C 1
ATOM 2343 O O . ALA A 1 145 ? -18.486 -0.673 16.489 1.00 69.54 145 ALA A O 1
ATOM 2350 N N . GLU A 1 146 ? -17.953 -2.837 16.181 1.00 69.93 146 GLU A N 1
ATOM 2351 C CA . GLU A 1 146 ? -19.108 -3.335 16.918 1.00 78.44 146 GLU A CA 1
ATOM 2352 C C . GLU A 1 146 ? -18.986 -3.006 18.405 1.00 83.12 146 GLU A C 1
ATOM 2353 O O . GLU A 1 146 ? -19.990 -2.871 19.101 1.00 86.06 146 GLU A O 1
ATOM 2365 N N . GLU A 1 147 ? -17.753 -2.877 18.884 1.00 84.03 147 GLU A N 1
ATOM 2366 C CA . GLU A 1 147 ? -17.506 -2.517 20.276 1.00 88.44 147 GLU A CA 1
ATOM 2367 C C . GLU A 1 147 ? -17.645 -1.011 20.483 1.00 91.93 147 GLU A C 1
ATOM 2368 O O . GLU A 1 147 ? -18.159 -0.566 21.508 1.00 95.09 147 GLU A O 1
ATOM 2380 N N . LEU A 1 148 ? -17.185 -0.231 19.508 1.00 92.43 148 LEU A N 1
ATOM 2381 C CA . LEU A 1 148 ? -17.329 1.223 19.556 1.00 91.07 148 LEU A CA 1
ATOM 2382 C C . LEU A 1 148 ? -18.801 1.627 19.538 1.00 90.72 148 LEU A C 1
ATOM 2383 O O . LEU A 1 148 ? -19.154 2.737 19.932 1.00 99.20 148 LEU A O 1
ATOM 2399 N N . LYS A 1 149 ? -19.651 0.718 19.072 1.00 104.38 149 LYS A N 1
ATOM 2400 C CA . LYS A 1 149 ? 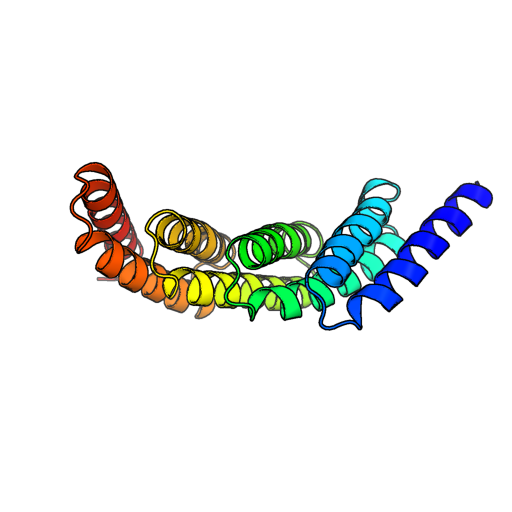-21.075 0.990 18.932 1.00 102.01 149 LYS A CA 1
ATOM 2401 C C . LYS A 1 149 ? -21.758 1.157 20.288 1.00 105.59 149 LYS A C 1
ATOM 2402 O O . LYS A 1 149 ? -22.674 1.966 20.434 1.00 107.97 149 LYS A O 1
ATOM 2421 N N . LYS A 1 150 ? -21.309 0.388 21.274 1.00 104.92 150 LYS A N 1
ATOM 2422 C CA . LYS A 1 150 ? -21.921 0.403 22.601 1.00 114.33 150 LYS A CA 1
ATOM 2423 C C . LYS A 1 150 ? -21.600 1.678 23.379 1.00 120.10 150 LYS A C 1
ATOM 2424 O O . LYS A 1 150 ? -22.303 2.022 24.331 1.00 113.33 150 LYS A O 1
ATOM 2443 N N . SER A 1 151 ? -20.542 2.377 22.973 1.00 137.05 151 SER A N 1
ATOM 2444 C CA . SER A 1 151 ? -20.126 3.594 23.659 1.00 157.62 151 SER A CA 1
ATOM 2445 C C . SER A 1 151 ? -21.183 4.692 23.497 1.00 174.61 151 SER A C 1
ATOM 2446 O O . SER A 1 151 ? -21.771 4.829 22.424 1.00 170.42 151 SER A O 1
ATOM 2454 N N . PRO A 1 152 ? -21.433 5.479 24.562 1.00 196.85 152 PRO A N 1
ATOM 2455 C CA . PRO A 1 152 ? -22.477 6.507 24.469 1.00 200.06 152 PRO A CA 1
ATOM 2456 C C . PRO A 1 152 ? -22.118 7.665 23.543 1.00 193.87 152 PRO A C 1
ATOM 2457 O O . PRO A 1 152 ? -23.019 8.331 23.036 1.00 192.87 152 PRO A O 1
ATOM 2468 N N . ASP A 1 153 ? -20.825 7.894 23.332 1.00 187.64 153 ASP A N 1
ATOM 2469 C CA . ASP A 1 153 ? -20.358 9.060 22.589 1.00 180.27 153 ASP A CA 1
ATOM 2470 C C . ASP A 1 15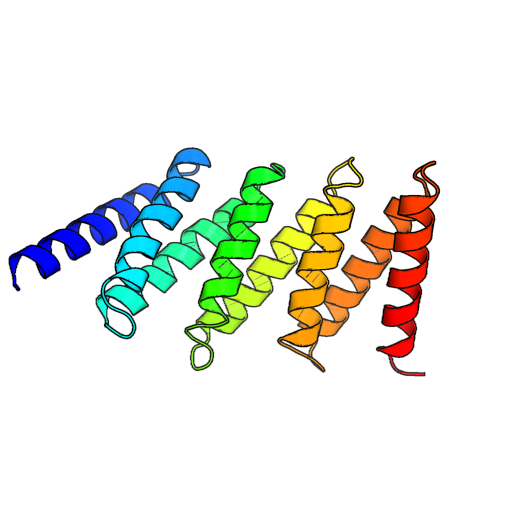3 ? -20.894 9.080 21.154 1.00 167.48 153 ASP A C 1
ATOM 2471 O O . ASP A 1 153 ? -20.731 8.105 20.419 1.00 174.99 153 ASP A O 1
ATOM 2480 N N . PRO A 1 154 ? -21.543 10.190 20.751 1.00 142.38 154 PRO A N 1
ATOM 2481 C CA . PRO A 1 154 ? -22.025 10.296 19.369 1.00 136.23 154 PRO A CA 1
ATOM 2482 C C . PRO A 1 154 ? -20.906 10.250 18.332 1.00 142.98 154 PRO A C 1
ATOM 2483 O O . PRO A 1 154 ? -21.152 9.882 17.184 1.00 132.93 154 PRO A O 1
ATOM 2494 N N . GLU A 1 155 ? -19.695 10.617 18.738 1.00 166.81 155 GLU A N 1
ATOM 2495 C CA . GLU A 1 155 ? -18.568 10.680 17.817 1.00 169.04 155 GLU A CA 1
ATOM 2496 C C . GLU A 1 155 ? -18.022 9.280 17.562 1.00 160.28 155 GLU A C 1
ATOM 2497 O O . GLU A 1 155 ? -17.603 8.954 16.451 1.00 167.67 155 GLU A O 1
ATOM 2509 N N . ALA A 1 156 ? -18.031 8.455 18.604 1.00 141.29 156 ALA A N 1
ATOM 2510 C CA . ALA A 1 156 ? -17.601 7.068 18.491 1.00 120.44 156 ALA A CA 1
ATOM 2511 C C . ALA A 1 156 ? -18.601 6.270 17.663 1.00 113.02 156 ALA A C 1
ATOM 2512 O O . ALA A 1 156 ? -18.224 5.381 16.900 1.00 109.92 156 ALA A O 1
ATOM 2519 N N . GLN A 1 157 ? -19.880 6.598 17.819 1.00 103.31 157 GLN A N 1
ATOM 2520 C CA . GLN A 1 157 ? -20.944 5.914 17.097 1.00 101.06 157 GLN A CA 1
ATOM 2521 C C . GLN A 1 157 ? -20.883 6.245 15.608 1.00 97.50 157 GLN A C 1
ATOM 2522 O O . GLN A 1 157 ? -21.220 5.415 14.763 1.00 98.23 157 GLN A O 1
ATOM 2536 N N . LYS A 1 158 ? -20.453 7.463 15.295 1.00 104.16 158 LYS A N 1
ATOM 2537 C CA . LYS A 1 158 ? -20.277 7.886 13.911 1.00 105.68 158 LYS A CA 1
ATOM 2538 C C . LYS A 1 158 ? -19.065 7.188 13.302 1.00 108.78 158 LYS A C 1
ATOM 2539 O O . LYS A 1 158 ? -19.078 6.805 12.132 1.00 108.49 158 LYS A O 1
ATOM 2558 N N . GLU A 1 159 ? -18.023 7.020 14.109 1.00 112.34 159 GLU A N 1
ATOM 2559 C CA . GLU A 1 159 ? -16.810 6.338 13.672 1.00 110.92 159 GLU A CA 1
ATOM 2560 C C . GLU A 1 159 ? -17.068 4.862 13.396 1.00 109.86 159 GLU A C 1
ATOM 2561 O O . GLU A 1 159 ? -16.525 4.298 12.446 1.00 121.69 159 GLU A O 1
ATOM 2573 N N . ALA A 1 160 ? -17.894 4.239 14.230 1.00 90.89 160 ALA A N 1
ATOM 2574 C CA . ALA A 1 160 ? -18.223 2.827 14.069 1.00 80.11 160 ALA A CA 1
ATOM 2575 C C . ALA A 1 160 ? -19.008 2.604 12.781 1.00 76.82 160 ALA A C 1
ATOM 2576 O O . ALA A 1 160 ? -18.720 1.679 12.023 1.00 72.06 160 ALA A O 1
ATOM 2583 N N . LYS A 1 161 ? -20.000 3.458 12.544 1.00 84.12 161 LYS A N 1
ATOM 2584 C CA . LYS A 1 161 ? -20.810 3.392 11.331 1.00 88.41 161 LYS A CA 1
ATOM 2585 C C . LYS A 1 161 ? -19.952 3.529 10.078 1.00 88.33 161 LYS A C 1
ATOM 2586 O O . LYS A 1 161 ? -20.045 2.717 9.158 1.00 82.70 161 LYS A O 1
ATOM 2605 N N . LYS A 1 162 ? -19.117 4.563 10.053 1.00 98.98 162 LYS A N 1
ATOM 2606 C CA . LYS A 1 162 ? -18.256 4.833 8.907 1.00 102.70 162 LYS A CA 1
ATOM 2607 C C . LYS A 1 162 ? -17.301 3.671 8.658 1.00 99.18 162 LYS A C 1
ATOM 2608 O O . LYS A 1 162 ? -17.003 3.336 7.512 1.00 104.05 162 LYS A O 1
ATOM 2627 N N . ALA A 1 163 ? -16.826 3.062 9.739 1.00 89.26 163 ALA A N 1
ATOM 2628 C CA . ALA A 1 163 ? -15.913 1.929 9.642 1.00 77.76 163 ALA A CA 1
ATOM 2629 C C . ALA A 1 163 ? -16.621 0.725 9.030 1.00 70.63 163 ALA A C 1
ATOM 2630 O O . ALA A 1 163 ? -16.065 0.035 8.178 1.00 65.78 163 ALA A O 1
ATOM 2637 N N . GLU A 1 164 ? -17.850 0.481 9.469 1.00 71.30 164 GLU A N 1
ATOM 2638 C CA . GLU A 1 164 ? -18.638 -0.631 8.951 1.00 75.23 164 GLU A CA 1
ATOM 2639 C C . GLU A 1 164 ? -18.984 -0.428 7.478 1.00 76.21 164 GLU A C 1
ATOM 2640 O O . GLU A 1 164 ? -19.127 -1.394 6.730 1.00 76.27 164 GLU A O 1
ATOM 2652 N N . GLN A 1 165 ? -19.110 0.829 7.064 1.00 77.33 165 GLN A N 1
ATOM 2653 C CA . GLN A 1 165 ? -19.479 1.145 5.689 1.00 78.40 165 GLN A CA 1
ATOM 2654 C C . GLN A 1 165 ? -18.363 0.785 4.710 1.00 72.35 165 GLN A C 1
ATOM 2655 O O . GLN A 1 165 ? -18.615 0.163 3.678 1.00 70.44 165 GLN A O 1
ATOM 2669 N N . LYS A 1 166 ? -17.132 1.172 5.033 1.00 73.74 166 LYS A N 1
ATOM 2670 C CA . LYS A 1 166 ? -16.001 0.894 4.154 1.00 72.54 166 LYS A CA 1
ATOM 2671 C C . LYS A 1 166 ? -15.702 -0.603 4.087 1.00 65.00 166 LYS A C 1
ATOM 2672 O O . LYS A 1 166 ? -15.243 -1.099 3.060 1.00 66.74 166 LYS A O 1
ATOM 2691 N N . VAL A 1 167 ? -15.966 -1.319 5.176 1.00 54.91 167 VAL A N 1
ATOM 2692 C CA . VAL A 1 167 ? -15.785 -2.769 5.196 1.00 53.93 167 VAL A CA 1
ATOM 2693 C C . VAL A 1 167 ? -16.711 -3.423 4.170 1.00 55.53 167 VAL A C 1
ATOM 2694 O O . VAL A 1 167 ? -16.277 -4.261 3.378 1.00 54.22 167 VAL A O 1
ATOM 2707 N N . ARG A 1 168 ? -17.982 -3.028 4.185 1.00 62.43 168 ARG A N 1
ATOM 2708 C CA . ARG A 1 168 ? -18.963 -3.551 3.237 1.00 67.30 168 ARG A CA 1
ATOM 2709 C C . ARG A 1 168 ? -18.547 -3.275 1.797 1.00 63.89 168 ARG A C 1
ATOM 2710 O O . ARG A 1 168 ? -18.577 -4.168 0.952 1.00 61.79 168 ARG A O 1
ATOM 2731 N N . GLU A 1 169 ? -18.153 -2.036 1.528 1.00 65.84 169 GLU A N 1
ATOM 2732 C CA . GLU A 1 169 ? -17.804 -1.614 0.174 1.00 71.33 169 GLU A CA 1
ATOM 2733 C C . GLU A 1 169 ? -16.522 -2.275 -0.329 1.00 64.14 169 GLU A C 1
ATOM 2734 O O . GLU A 1 169 ? -16.326 -2.418 -1.537 1.00 63.78 169 GLU A O 1
ATOM 2746 N N . GLU A 1 170 ? -15.657 -2.670 0.601 1.00 58.66 170 GLU A N 1
ATOM 2747 C CA . GLU A 1 170 ? -14.380 -3.292 0.262 1.00 52.41 170 GLU A CA 1
ATOM 2748 C C . GLU A 1 170 ? -14.494 -4.810 0.152 1.00 51.48 170 GLU A C 1
ATOM 2749 O O . GLU A 1 170 ? -13.601 -5.468 -0.380 1.00 53.76 170 GLU A O 1
ATOM 2761 N N . ARG A 1 171 ? -15.588 -5.360 0.668 1.00 52.84 171 ARG A N 1
ATOM 2762 C CA . ARG A 1 171 ? -15.879 -6.784 0.532 1.00 52.39 171 ARG A CA 1
ATOM 2763 C C . ARG A 1 171 ? -16.688 -7.036 -0.738 1.00 54.24 171 ARG A C 1
ATOM 2764 O O . ARG A 1 171 ? -17.280 -6.109 -1.288 1.00 56.58 171 ARG A O 1
ATOM 2785 N N . PRO A 1 172 ? -16.717 -8.292 -1.209 1.00 60.53 172 PRO A N 1
ATOM 2786 C CA . PRO A 1 172 ? -17.511 -8.612 -2.401 1.00 69.21 172 PRO A CA 1
ATOM 2787 C C . PRO A 1 172 ? -19.003 -8.707 -2.094 1.00 74.47 172 PRO A C 1
ATOM 2788 O O . PRO A 1 172 ? -19.386 -8.784 -0.928 1.00 77.20 172 PRO A O 1
ATOM 2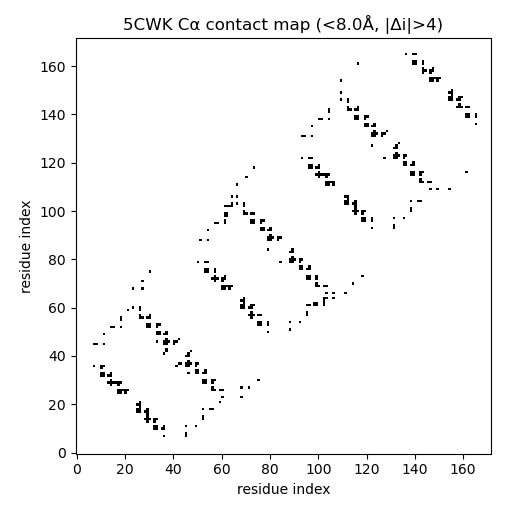799 N N . GLY A 1 173 ? -19.830 -8.696 -3.134 1.00 84.73 173 GLY A N 1
ATOM 2800 C CA . GLY A 1 173 ? -21.270 -8.776 -2.970 1.00 87.77 173 GLY A CA 1
ATOM 2801 C C . GLY A 1 173 ? -21.765 -10.208 -2.976 1.00 88.05 173 GLY A C 1
ATOM 2802 O O . GLY A 1 173 ? -22.455 -10.632 -3.904 1.00 89.30 173 GLY A O 1
#